Protein AF-A0A8T3NN81-F1 (afdb_monomer_lite)

Structure (mmCIF, N/CA/C/O backbone):
data_AF-A0A8T3NN81-F1
#
_entry.id   AF-A0A8T3NN81-F1
#
loop_
_atom_site.group_PDB
_atom_site.id
_atom_site.type_symbol
_atom_site.label_atom_id
_atom_site.label_alt_id
_atom_site.label_comp_id
_atom_site.label_asym_id
_atom_site.label_entity_id
_atom_site.label_seq_id
_atom_site.pdbx_PDB_ins_code
_atom_site.Cartn_x
_atom_site.Cartn_y
_atom_site.Cartn_z
_atom_site.occupancy
_atom_site.B_iso_or_equiv
_atom_site.auth_seq_id
_atom_site.auth_comp_id
_atom_site.auth_asym_id
_atom_site.auth_atom_id
_atom_site.pdbx_PDB_model_num
ATOM 1 N N . MET A 1 1 ? -13.614 -0.785 4.425 1.00 94.69 1 MET A N 1
ATOM 2 C CA . MET A 1 1 ? -13.096 -0.103 3.221 1.00 94.69 1 MET A CA 1
ATOM 3 C C . MET A 1 1 ? -12.103 -1.010 2.510 1.00 94.69 1 MET A C 1
ATOM 5 O O . MET A 1 1 ? -11.326 -1.664 3.189 1.00 94.69 1 MET A O 1
ATOM 9 N N . ARG A 1 2 ? -12.127 -1.050 1.173 1.00 97.69 2 ARG A N 1
ATOM 10 C CA . ARG A 1 2 ? -11.132 -1.748 0.343 1.00 97.69 2 ARG A CA 1
ATOM 11 C C . ARG A 1 2 ? -10.630 -0.780 -0.719 1.00 97.69 2 ARG A C 1
ATOM 13 O O . ARG A 1 2 ? -11.464 -0.180 -1.393 1.00 97.69 2 ARG A O 1
ATOM 20 N N . VAL A 1 3 ? -9.319 -0.600 -0.826 1.00 98.06 3 VAL A N 1
ATOM 21 C CA . VAL A 1 3 ? -8.705 0.348 -1.766 1.00 98.06 3 VAL A CA 1
ATOM 22 C C . VAL A 1 3 ? -7.455 -0.246 -2.400 1.00 98.06 3 VAL A C 1
ATOM 24 O O . VAL A 1 3 ? -6.738 -1.011 -1.759 1.00 98.06 3 VAL A O 1
ATOM 27 N N . LEU A 1 4 ? -7.197 0.147 -3.644 1.00 98.19 4 LEU A N 1
ATOM 28 C CA . LEU A 1 4 ? -5.939 -0.084 -4.341 1.00 98.19 4 LEU A CA 1
ATOM 29 C C . LEU A 1 4 ? -5.307 1.276 -4.632 1.00 98.19 4 LEU A C 1
ATOM 31 O O . LEU A 1 4 ? -5.986 2.178 -5.124 1.00 98.19 4 LEU A O 1
ATOM 35 N N . VAL A 1 5 ? -4.028 1.430 -4.298 1.00 98.38 5 VAL A N 1
ATOM 36 C CA . VAL A 1 5 ? -3.278 2.675 -4.497 1.00 98.38 5 VAL A CA 1
ATOM 37 C C . VAL A 1 5 ? -2.022 2.369 -5.300 1.00 98.38 5 VAL A C 1
ATOM 39 O O . VAL A 1 5 ? -1.186 1.587 -4.861 1.00 98.38 5 VAL A O 1
ATOM 42 N N . THR A 1 6 ? -1.886 2.999 -6.465 1.00 97.94 6 THR A N 1
ATOM 43 C CA . THR A 1 6 ? -0.697 2.913 -7.326 1.00 97.94 6 THR A CA 1
ATOM 44 C C . THR A 1 6 ? 0.319 3.998 -6.980 1.00 97.94 6 THR A C 1
ATOM 46 O O . THR A 1 6 ? -0.073 5.113 -6.632 1.00 97.94 6 THR A O 1
ATOM 49 N N . GLY A 1 7 ? 1.614 3.699 -7.115 1.00 98.00 7 GLY A N 1
ATOM 50 C CA . GLY A 1 7 ? 2.688 4.604 -6.687 1.00 98.00 7 GLY A CA 1
ATOM 51 C C . GLY A 1 7 ? 2.718 4.758 -5.166 1.00 98.00 7 GLY A C 1
ATOM 52 O O . GLY A 1 7 ? 2.885 5.864 -4.646 1.00 98.00 7 GLY A O 1
ATOM 53 N N . ALA A 1 8 ? 2.442 3.667 -4.447 1.00 98.44 8 ALA A N 1
ATOM 54 C CA . ALA A 1 8 ? 2.226 3.689 -3.009 1.00 98.44 8 ALA A CA 1
ATOM 55 C C . ALA A 1 8 ? 3.513 3.880 -2.196 1.00 98.44 8 ALA A C 1
ATOM 57 O O . ALA A 1 8 ? 3.434 4.394 -1.083 1.00 98.44 8 ALA A O 1
ATOM 58 N N . ALA A 1 9 ? 4.691 3.524 -2.715 1.00 97.69 9 ALA A N 1
ATOM 59 C CA . ALA A 1 9 ? 5.926 3.507 -1.930 1.00 97.69 9 ALA A CA 1
ATOM 60 C C . ALA A 1 9 ? 6.412 4.910 -1.520 1.00 97.69 9 ALA A C 1
ATOM 62 O O . ALA A 1 9 ? 7.244 5.045 -0.623 1.00 97.69 9 ALA A O 1
ATOM 63 N N . SER A 1 10 ? 5.910 5.986 -2.141 1.00 97.62 10 SER A N 1
ATOM 64 C CA . SER A 1 10 ? 6.374 7.343 -1.840 1.00 97.62 10 SER A CA 1
ATOM 65 C C . SER A 1 10 ? 5.313 8.433 -2.037 1.00 97.62 10 SER A C 1
ATOM 67 O O . SER A 1 10 ? 4.186 8.186 -2.470 1.00 97.62 10 SER A O 1
ATOM 69 N N . GLY A 1 11 ? 5.677 9.663 -1.659 1.00 97.62 11 GLY A N 1
ATOM 70 C CA . GLY A 1 11 ? 4.923 10.879 -1.961 1.00 97.62 11 GLY A CA 1
ATOM 71 C C . GLY A 1 11 ? 3.433 10.812 -1.610 1.00 97.62 11 GLY A C 1
ATOM 72 O O . GLY A 1 11 ? 3.046 10.464 -0.490 1.00 97.62 11 GLY A O 1
ATOM 73 N N . ILE A 1 12 ? 2.597 11.184 -2.584 1.00 98.44 12 ILE A N 1
ATOM 74 C CA . ILE A 1 12 ? 1.141 11.279 -2.423 1.00 98.44 12 ILE A CA 1
ATOM 75 C C . ILE A 1 12 ? 0.507 9.898 -2.245 1.00 98.44 12 ILE A C 1
ATOM 77 O O . ILE A 1 12 ? -0.402 9.769 -1.426 1.00 98.44 12 ILE A O 1
ATOM 81 N N . GLY A 1 13 ? 0.986 8.865 -2.946 1.00 98.38 13 GLY A N 1
ATOM 82 C CA . GLY A 1 13 ? 0.464 7.504 -2.801 1.00 98.38 13 GLY A CA 1
ATOM 83 C C . GLY A 1 13 ? 0.633 7.000 -1.368 1.00 98.38 13 GLY A C 1
ATOM 84 O O . GLY A 1 13 ? -0.347 6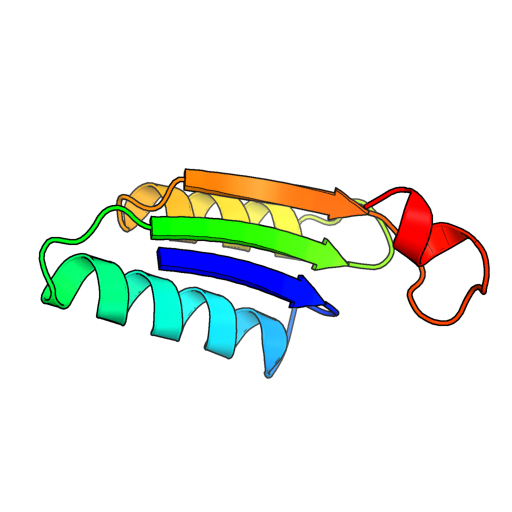.618 -0.725 1.00 98.38 13 GLY A O 1
ATOM 85 N N . ARG A 1 14 ? 1.838 7.154 -0.802 1.00 98.56 14 ARG A N 1
ATOM 86 C CA . ARG A 1 14 ? 2.117 6.809 0.603 1.00 98.56 14 ARG A CA 1
ATOM 87 C C . ARG A 1 14 ? 1.234 7.586 1.578 1.00 98.56 14 ARG A C 1
ATOM 89 O O . ARG A 1 14 ? 0.654 7.015 2.505 1.00 98.56 14 ARG A O 1
ATOM 96 N N . ALA A 1 15 ? 1.125 8.902 1.382 1.00 98.62 15 ALA A N 1
ATOM 97 C CA . ALA A 1 15 ? 0.293 9.757 2.225 1.00 98.62 15 ALA A CA 1
ATOM 98 C C . ALA A 1 15 ? -1.192 9.359 2.159 1.00 98.62 15 ALA A C 1
ATOM 100 O O . ALA A 1 15 ? -1.873 9.353 3.186 1.00 98.62 15 ALA A O 1
ATOM 101 N N . THR A 1 16 ? -1.668 8.971 0.975 1.00 98.69 16 THR A N 1
ATOM 102 C CA . THR A 1 16 ? -3.037 8.504 0.733 1.00 98.69 16 THR A CA 1
ATOM 103 C C . THR A 1 16 ? -3.314 7.205 1.479 1.00 98.69 16 THR A C 1
ATOM 105 O O . THR A 1 16 ? -4.286 7.148 2.230 1.00 98.69 16 THR A O 1
ATOM 108 N N . CYS A 1 17 ? -2.434 6.202 1.373 1.00 98.62 17 CYS A N 1
ATOM 109 C CA . CYS A 1 17 ? -2.568 4.947 2.119 1.00 98.62 17 CYS A CA 1
ATOM 110 C C . CYS A 1 17 ? -2.691 5.195 3.629 1.00 98.62 17 CYS A C 1
ATOM 112 O O . CYS A 1 17 ? -3.638 4.733 4.265 1.00 98.62 17 CYS A O 1
ATOM 114 N N . ARG A 1 18 ? -1.783 6.001 4.194 1.00 98.25 18 ARG A N 1
ATOM 115 C CA . ARG A 1 18 ? -1.789 6.356 5.623 1.00 98.25 18 ARG A CA 1
ATOM 116 C C . ARG A 1 18 ? -3.062 7.089 6.034 1.00 98.25 18 ARG A C 1
ATOM 118 O O . ARG A 1 18 ? -3.603 6.839 7.109 1.00 98.25 18 ARG A O 1
ATOM 125 N N . ARG A 1 19 ? -3.535 8.021 5.201 1.00 98.25 19 ARG A N 1
ATOM 126 C CA . ARG A 1 19 ? -4.757 8.778 5.481 1.00 98.25 19 ARG A CA 1
ATOM 127 C C . ARG A 1 19 ? -5.972 7.859 5.515 1.00 98.25 19 ARG A C 1
ATOM 129 O O . ARG A 1 19 ? -6.719 7.898 6.488 1.00 98.25 19 ARG A O 1
ATOM 136 N N . LEU A 1 20 ? -6.126 7.016 4.497 1.00 98.06 20 LEU A N 1
ATOM 137 C CA . LEU A 1 20 ? -7.231 6.066 4.400 1.00 98.06 20 LEU A CA 1
ATOM 138 C C . LEU A 1 20 ? -7.202 5.058 5.554 1.00 98.06 20 LEU A C 1
ATOM 140 O O . LEU A 1 20 ? -8.247 4.772 6.129 1.00 98.06 20 LEU A O 1
ATOM 144 N N . ALA A 1 21 ? -6.024 4.579 5.957 1.00 97.75 21 ALA A N 1
ATOM 145 C CA . ALA A 1 21 ? -5.909 3.681 7.103 1.00 97.75 21 ALA A CA 1
ATOM 146 C C . ALA A 1 21 ? -6.385 4.326 8.412 1.00 97.75 21 ALA A C 1
ATOM 148 O O . ALA A 1 21 ? -7.192 3.743 9.137 1.00 97.75 21 ALA A O 1
ATOM 149 N N . ARG A 1 22 ? -5.968 5.570 8.677 1.00 97.25 22 ARG A N 1
ATOM 150 C CA . ARG A 1 22 ? -6.452 6.331 9.839 1.00 97.25 22 ARG A CA 1
ATOM 151 C C . ARG A 1 22 ? -7.952 6.593 9.775 1.00 97.25 22 ARG A C 1
ATOM 153 O O . ARG A 1 22 ? -8.621 6.484 10.795 1.00 97.25 22 ARG A O 1
ATOM 160 N N . ASP A 1 23 ? -8.486 6.910 8.596 1.00 97.44 23 ASP A N 1
ATOM 161 C CA . ASP A 1 23 ? -9.920 7.150 8.424 1.00 97.44 23 ASP A CA 1
ATOM 162 C C . ASP A 1 23 ? -10.744 5.862 8.632 1.00 97.44 23 ASP A C 1
ATOM 164 O O . ASP A 1 23 ? -11.829 5.936 9.203 1.00 97.44 23 ASP A O 1
ATOM 168 N N . ALA A 1 24 ? -10.248 4.686 8.218 1.00 95.94 24 ALA A N 1
ATOM 169 C CA . ALA A 1 24 ? -10.866 3.392 8.539 1.00 95.94 24 ALA A CA 1
ATOM 170 C C . ALA A 1 24 ? -10.880 3.136 10.051 1.00 95.94 24 ALA A C 1
ATOM 172 O O . ALA A 1 24 ? -11.937 2.838 10.607 1.00 95.94 24 ALA A O 1
ATOM 173 N N . SER A 1 25 ? -9.727 3.312 10.703 1.00 92.56 25 SER A N 1
ATOM 174 C CA . SER A 1 25 ? -9.575 3.143 12.151 1.00 92.56 25 SER A CA 1
ATOM 175 C C . SER A 1 25 ? -10.518 4.067 12.933 1.00 92.56 25 SER A C 1
ATOM 177 O O . SER A 1 25 ? -11.289 3.599 13.767 1.00 92.56 25 SER A O 1
ATOM 179 N N . ALA A 1 26 ? -10.565 5.360 12.589 1.00 95.06 26 ALA A N 1
ATOM 180 C CA . ALA A 1 26 ? -11.436 6.347 13.236 1.00 95.06 26 ALA A CA 1
ATOM 181 C C . ALA A 1 26 ? -12.939 6.072 13.055 1.00 95.06 26 ALA A C 1
ATOM 183 O O . ALA A 1 26 ? -13.758 6.593 13.807 1.00 95.06 26 ALA A O 1
ATOM 184 N N . ARG A 1 27 ? -13.311 5.286 12.039 1.00 95.81 27 ARG A N 1
ATOM 185 C CA . ARG A 1 27 ? -14.694 4.870 11.764 1.00 95.81 27 ARG A CA 1
ATOM 186 C C . ARG A 1 27 ? -15.011 3.477 12.306 1.00 95.81 27 ARG A C 1
ATOM 188 O O . ARG A 1 27 ? -16.071 2.954 11.976 1.00 95.81 27 ARG A O 1
ATOM 195 N N . GLU A 1 28 ? -14.090 2.868 13.056 1.00 93.62 28 GLU A N 1
ATOM 196 C CA . GLU A 1 28 ? -14.192 1.489 13.556 1.00 93.62 28 GLU A CA 1
ATOM 197 C C . GLU A 1 28 ? -14.516 0.481 12.437 1.00 93.62 28 GLU A C 1
ATOM 199 O O . GLU A 1 28 ? -15.232 -0.503 12.617 1.00 93.62 28 GLU A O 1
ATOM 204 N N . GLN A 1 29 ? -14.000 0.740 11.232 1.00 95.12 29 GLN A N 1
ATOM 205 C CA . GLN A 1 29 ? -14.269 -0.070 10.053 1.00 95.12 29 GLN A CA 1
ATOM 206 C C . GLN A 1 29 ? -13.030 -0.876 9.668 1.00 95.12 29 GLN A C 1
ATOM 208 O O . GLN A 1 29 ? -11.936 -0.330 9.564 1.00 95.12 29 GLN A O 1
ATOM 213 N N . ALA A 1 30 ? -13.215 -2.153 9.319 1.00 94.94 30 ALA A N 1
ATOM 214 C CA . ALA A 1 30 ? -12.149 -2.957 8.724 1.00 94.94 30 ALA A CA 1
ATOM 215 C C . ALA A 1 30 ? -11.587 -2.285 7.453 1.00 94.94 30 ALA A C 1
ATOM 217 O O . ALA A 1 30 ? -12.345 -1.928 6.537 1.00 94.94 30 ALA A O 1
ATOM 218 N N . GLY A 1 31 ? -10.266 -2.111 7.398 1.00 97.56 31 GLY A N 1
ATOM 219 C CA . GLY A 1 31 ? -9.544 -1.542 6.264 1.00 97.56 31 GLY A CA 1
ATOM 220 C C . GLY A 1 31 ? -8.703 -2.595 5.552 1.00 97.56 31 GLY A C 1
ATOM 221 O O . GLY A 1 31 ? -8.029 -3.384 6.206 1.00 97.56 31 GLY A O 1
ATOM 222 N N . TYR A 1 32 ? -8.722 -2.561 4.220 1.00 98.50 32 TYR A N 1
ATOM 223 C CA . TYR A 1 32 ? -7.872 -3.378 3.357 1.00 98.50 32 TYR A CA 1
ATOM 224 C C . TYR A 1 32 ? -7.229 -2.475 2.301 1.00 98.50 32 TYR A C 1
ATOM 226 O O . TYR A 1 32 ? -7.949 -1.768 1.585 1.00 98.50 32 TYR A O 1
ATOM 234 N N . VAL A 1 33 ? -5.901 -2.484 2.208 1.00 98.56 33 VAL A N 1
ATOM 235 C CA . VAL A 1 33 ? -5.125 -1.653 1.277 1.00 98.56 33 VAL A CA 1
ATOM 236 C C . VAL A 1 33 ? -4.231 -2.543 0.423 1.00 98.56 33 VAL A C 1
ATOM 238 O O . VAL A 1 33 ? -3.299 -3.165 0.925 1.00 98.56 33 VAL A O 1
ATOM 241 N N . ALA A 1 34 ? -4.491 -2.560 -0.880 1.00 98.50 34 ALA A N 1
ATOM 242 C CA . ALA A 1 34 ? -3.559 -3.070 -1.873 1.00 98.50 34 ALA A CA 1
ATOM 243 C C . ALA A 1 34 ? -2.618 -1.928 -2.296 1.00 98.50 34 ALA A C 1
ATOM 245 O O . ALA A 1 34 ? -3.053 -0.948 -2.907 1.00 98.50 34 ALA A O 1
ATOM 246 N N . ALA A 1 35 ? -1.345 -2.014 -1.918 1.00 98.50 35 ALA A N 1
ATOM 247 C CA . ALA A 1 35 ? -0.338 -0.993 -2.186 1.00 98.50 35 ALA A CA 1
ATOM 248 C C . ALA A 1 35 ? 0.526 -1.434 -3.376 1.00 98.50 35 ALA A C 1
ATOM 250 O O . ALA A 1 35 ? 1.308 -2.373 -3.254 1.00 98.50 35 ALA A O 1
ATOM 251 N N . VAL A 1 36 ? 0.358 -0.770 -4.522 1.00 98.44 36 VAL A N 1
ATOM 252 C CA . VAL A 1 36 ? 1.035 -1.099 -5.784 1.00 98.44 36 VAL A CA 1
ATOM 253 C C . VAL A 1 36 ? 2.197 -0.137 -6.023 1.00 98.44 36 VAL A C 1
ATOM 255 O O . VAL A 1 36 ? 2.016 1.085 -5.988 1.00 98.44 36 VAL A O 1
ATOM 258 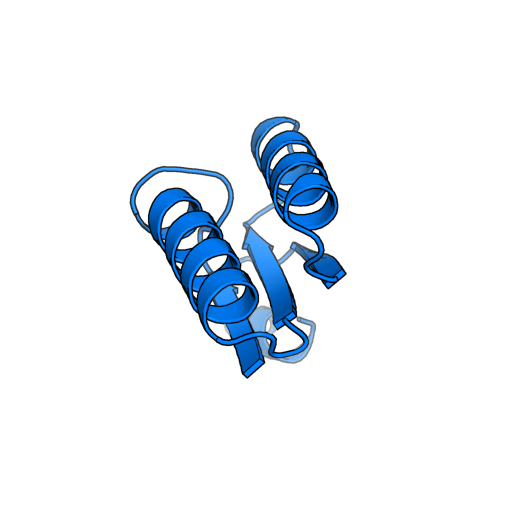N N . ASP A 1 37 ? 3.372 -0.672 -6.339 1.00 98.12 37 ASP A N 1
ATOM 259 C CA . ASP A 1 37 ? 4.495 0.094 -6.892 1.00 98.12 37 ASP A CA 1
ATOM 260 C C . ASP A 1 37 ? 5.250 -0.722 -7.958 1.00 98.12 37 ASP A C 1
ATOM 262 O O . ASP A 1 37 ? 4.893 -1.865 -8.232 1.00 98.12 37 ASP A O 1
ATOM 266 N N . LEU A 1 38 ? 6.267 -0.146 -8.601 1.00 96.62 38 LEU A N 1
ATOM 267 C CA . LEU A 1 38 ? 6.949 -0.761 -9.748 1.00 96.62 38 LEU A CA 1
ATOM 268 C C . LEU A 1 38 ? 7.605 -2.108 -9.406 1.00 96.62 38 LEU A C 1
ATOM 270 O O . LEU A 1 38 ? 7.497 -3.070 -10.164 1.00 96.62 38 LEU A O 1
ATOM 274 N N . ALA A 1 39 ? 8.308 -2.166 -8.277 1.00 94.12 39 ALA A N 1
ATOM 275 C CA . ALA A 1 39 ? 9.111 -3.309 -7.858 1.00 94.12 39 ALA A CA 1
ATOM 276 C C . ALA A 1 39 ? 9.176 -3.397 -6.323 1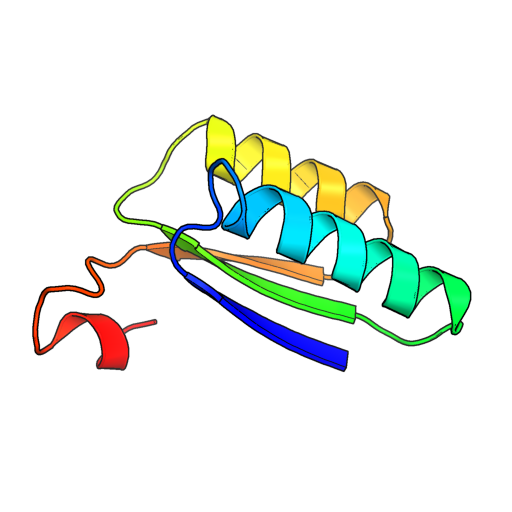.00 94.12 39 ALA A C 1
ATOM 278 O O . ALA A 1 39 ? 8.910 -2.399 -5.642 1.00 94.12 39 ALA A O 1
ATOM 279 N N . PRO A 1 40 ? 9.562 -4.561 -5.761 1.00 96.31 40 PRO A N 1
ATOM 280 C CA . PRO A 1 40 ? 9.865 -4.678 -4.339 1.00 96.31 40 PRO A CA 1
ATOM 281 C C . PRO A 1 40 ? 10.863 -3.609 -3.890 1.00 96.31 40 PRO A C 1
ATOM 283 O O . PRO A 1 40 ? 11.889 -3.388 -4.536 1.00 96.31 40 PRO A O 1
ATOM 286 N N . SER A 1 41 ? 10.551 -2.924 -2.792 1.00 97.44 41 SER A N 1
ATOM 287 C CA . SER A 1 41 ? 11.386 -1.859 -2.243 1.00 97.44 41 SER A CA 1
ATOM 288 C C . SER A 1 41 ? 11.163 -1.726 -0.743 1.00 97.44 41 SER A C 1
ATOM 290 O O . SER A 1 41 ? 10.041 -1.892 -0.265 1.00 97.44 41 SER A O 1
ATOM 292 N N . SER A 1 42 ? 12.211 -1.327 -0.017 1.00 98.06 42 SER A N 1
ATOM 293 C CA . SER A 1 42 ? 12.120 -1.105 1.430 1.00 98.06 42 SER A CA 1
ATOM 294 C C . SER A 1 42 ? 11.077 -0.045 1.791 1.00 98.06 42 SER A C 1
ATOM 296 O O . SER A 1 42 ? 10.413 -0.157 2.809 1.00 98.06 42 SER A O 1
ATOM 298 N N . ALA A 1 43 ? 10.879 0.961 0.935 1.00 98.12 43 ALA A N 1
ATOM 299 C CA . ALA A 1 43 ? 9.880 2.002 1.156 1.00 98.12 43 ALA A CA 1
ATOM 300 C C . ALA A 1 43 ? 8.437 1.464 1.112 1.00 98.12 43 ALA A C 1
ATOM 302 O O . ALA A 1 43 ? 7.577 1.944 1.854 1.00 98.12 43 ALA A O 1
ATOM 303 N N . LEU A 1 44 ? 8.164 0.474 0.253 1.00 98.38 44 LEU A N 1
ATOM 304 C CA . LEU A 1 44 ? 6.862 -0.191 0.206 1.00 98.38 44 LEU A CA 1
ATOM 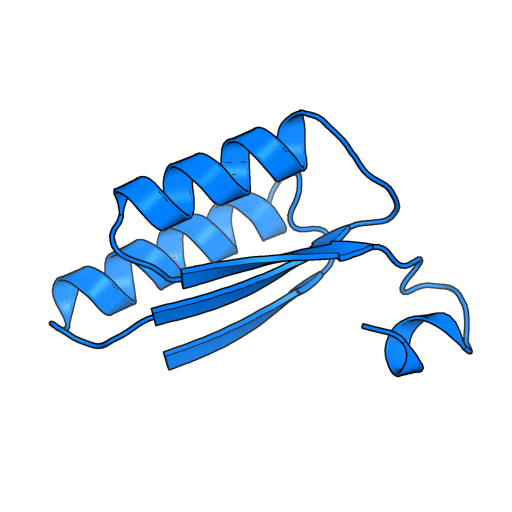305 C C . LEU A 1 44 ? 6.688 -1.151 1.388 1.00 98.38 44 LEU A C 1
ATOM 307 O O . LEU A 1 44 ? 5.606 -1.176 1.971 1.00 98.38 44 LEU A O 1
ATOM 311 N N . ASP A 1 45 ? 7.744 -1.871 1.771 1.00 98.44 45 ASP A N 1
ATOM 312 C CA . ASP A 1 45 ? 7.735 -2.756 2.943 1.00 98.44 45 ASP A CA 1
ATOM 313 C C . ASP A 1 45 ? 7.452 -1.959 4.230 1.00 98.44 45 ASP A C 1
ATOM 315 O O . ASP A 1 45 ? 6.517 -2.277 4.963 1.00 98.44 45 ASP A O 1
ATOM 319 N N . GLU A 1 46 ? 8.160 -0.841 4.437 1.00 98.50 46 GLU A N 1
ATOM 320 C CA . GLU A 1 46 ? 7.926 0.090 5.550 1.00 98.50 46 GLU A CA 1
ATOM 321 C C . GLU A 1 46 ? 6.485 0.612 5.572 1.00 98.50 46 GLU A C 1
ATOM 323 O O . GLU A 1 46 ? 5.868 0.702 6.632 1.00 98.50 46 GLU A O 1
ATOM 328 N N . LEU A 1 47 ? 5.916 0.967 4.412 1.00 98.69 47 LEU A N 1
ATOM 329 C CA . LEU A 1 47 ? 4.520 1.396 4.354 1.00 98.69 47 LEU A CA 1
ATOM 330 C C . LEU A 1 47 ? 3.572 0.264 4.762 1.00 98.69 47 LEU A C 1
ATOM 332 O O . LEU A 1 47 ? 2.617 0.509 5.492 1.00 98.69 47 LEU A O 1
ATOM 336 N N . VAL A 1 48 ? 3.789 -0.954 4.274 1.00 98.56 48 VAL A N 1
ATOM 337 C CA . VAL A 1 48 ? 2.929 -2.098 4.595 1.00 98.56 48 VAL A CA 1
ATOM 338 C C . VAL A 1 48 ? 2.924 -2.375 6.097 1.00 98.56 48 VAL A C 1
ATOM 340 O O . VAL A 1 48 ? 1.847 -2.580 6.661 1.00 98.56 48 VAL A O 1
ATOM 343 N N . ASP A 1 49 ? 4.086 -2.325 6.745 1.00 98.56 49 ASP A N 1
ATOM 344 C CA . ASP A 1 49 ? 4.199 -2.511 8.192 1.00 98.56 49 ASP A CA 1
ATOM 345 C C . ASP A 1 49 ? 3.479 -1.393 8.960 1.00 98.56 49 ASP A C 1
ATOM 347 O O . ASP A 1 49 ? 2.645 -1.675 9.820 1.00 98.56 49 ASP A O 1
ATOM 351 N N . GLU A 1 50 ? 3.657 -0.129 8.563 1.00 98.06 50 GLU A N 1
ATOM 352 C CA . GLU A 1 50 ? 2.922 0.996 9.161 1.00 98.06 50 GLU A CA 1
ATOM 353 C C . GLU A 1 50 ? 1.395 0.861 9.036 1.00 98.06 50 GLU A C 1
ATOM 355 O O . GLU A 1 50 ? 0.654 1.249 9.940 1.00 98.06 50 GLU A O 1
ATOM 360 N N . LEU A 1 51 ? 0.893 0.364 7.901 1.00 98.19 51 LEU A N 1
ATOM 361 C CA . LEU A 1 51 ? -0.546 0.167 7.702 1.00 98.19 51 LEU A CA 1
ATOM 362 C C . LEU A 1 51 ? -1.079 -0.958 8.597 1.00 98.19 51 LEU A C 1
ATOM 364 O O . LEU A 1 51 ? -2.166 -0.821 9.162 1.00 98.19 51 LEU A O 1
ATOM 368 N N . ARG A 1 52 ? -0.305 -2.033 8.768 1.00 97.75 52 ARG A N 1
ATOM 369 C CA . ARG A 1 52 ? -0.644 -3.139 9.674 1.00 97.75 52 ARG A CA 1
ATOM 370 C C . ARG A 1 52 ? -0.663 -2.692 11.130 1.00 97.75 52 ARG A C 1
ATOM 372 O O . ARG A 1 52 ? -1.607 -3.032 11.839 1.00 97.75 52 ARG A O 1
ATOM 379 N N . ASP A 1 53 ? 0.287 -1.855 11.541 1.00 97.06 53 ASP A N 1
ATOM 380 C CA . ASP A 1 53 ? 0.315 -1.248 12.878 1.00 97.06 53 ASP A CA 1
ATOM 381 C C . ASP A 1 53 ? -0.915 -0.362 13.148 1.00 97.06 53 ASP A C 1
ATOM 383 O O . ASP A 1 53 ? -1.366 -0.233 14.286 1.00 97.06 53 ASP A O 1
ATOM 387 N N . LEU A 1 54 ? -1.515 0.212 12.098 1.00 95.44 54 LEU A N 1
ATOM 388 C CA . LEU A 1 54 ? -2.783 0.952 12.170 1.00 95.44 54 LEU A CA 1
ATOM 389 C C . LEU A 1 54 ? -4.031 0.046 12.167 1.00 95.44 54 LEU A C 1
ATOM 391 O O . LEU A 1 54 ? -5.154 0.553 12.124 1.00 95.44 54 LEU A O 1
ATOM 395 N N . GLY A 1 55 ? -3.858 -1.277 12.209 1.00 95.69 55 GLY A N 1
ATOM 396 C CA . GLY A 1 55 ? -4.946 -2.257 12.214 1.00 95.69 55 GLY A CA 1
ATOM 397 C C . GLY A 1 55 ? -5.587 -2.487 10.844 1.00 95.69 55 GLY A C 1
ATOM 398 O O . GLY A 1 55 ? -6.710 -2.987 10.765 1.00 95.69 55 GLY A O 1
ATOM 399 N N . VAL A 1 56 ? -4.904 -2.103 9.762 1.00 97.56 56 VAL A N 1
ATOM 400 C CA . VAL A 1 56 ? -5.366 -2.290 8.383 1.00 97.56 56 VAL A CA 1
ATOM 401 C C . VAL A 1 56 ? -4.644 -3.468 7.748 1.00 97.56 56 VAL A C 1
ATOM 403 O O . VAL A 1 56 ? -3.426 -3.594 7.830 1.00 97.56 56 VAL A O 1
ATOM 406 N N . GLU A 1 57 ? -5.391 -4.326 7.060 1.00 98.31 57 GLU A N 1
ATOM 407 C CA . GLU A 1 57 ? -4.790 -5.401 6.280 1.00 98.31 57 GLU A CA 1
ATOM 408 C C . GLU A 1 57 ? -4.140 -4.813 5.022 1.00 98.31 57 GLU A C 1
ATOM 410 O O . GLU A 1 57 ? -4.808 -4.180 4.201 1.00 98.31 57 GLU A O 1
ATOM 415 N N . ALA A 1 58 ? -2.829 -4.992 4.881 1.00 98.31 58 ALA A N 1
ATOM 416 C CA . ALA A 1 58 ? -2.058 -4.438 3.774 1.00 98.31 58 ALA A CA 1
ATOM 417 C C . ALA A 1 58 ? -1.421 -5.540 2.918 1.00 98.31 58 ALA A C 1
ATOM 419 O O . ALA A 1 58 ? -0.723 -6.425 3.434 1.00 98.31 58 ALA A O 1
ATOM 420 N N . LEU A 1 59 ? -1.654 -5.443 1.606 1.00 98.31 59 LEU A N 1
ATOM 421 C CA . LEU A 1 59 ? -1.136 -6.330 0.569 1.00 98.31 59 LEU A CA 1
ATOM 422 C C . LEU A 1 59 ? -0.210 -5.537 -0.370 1.00 98.31 59 LEU A C 1
ATOM 424 O O . LEU A 1 59 ? -0.708 -4.690 -1.117 1.00 98.31 59 LEU A O 1
ATOM 428 N N . PRO A 1 60 ? 1.112 -5.779 -0.356 1.00 98.25 60 PRO A N 1
ATOM 429 C CA . PRO A 1 60 ? 1.999 -5.231 -1.374 1.00 98.25 60 PRO A CA 1
ATOM 430 C C . PRO A 1 60 ? 1.781 -5.944 -2.710 1.00 98.25 60 PRO A C 1
ATOM 432 O O . PRO A 1 60 ? 1.679 -7.169 -2.766 1.00 98.25 60 PRO A O 1
ATOM 435 N N . LEU A 1 61 ? 1.744 -5.165 -3.784 1.00 98.06 61 LEU A N 1
ATOM 436 C CA . LEU A 1 61 ? 1.646 -5.631 -5.161 1.00 98.06 61 LEU A CA 1
ATOM 437 C C . LEU A 1 61 ? 2.676 -4.900 -6.018 1.00 98.06 61 LEU A C 1
ATOM 439 O O . LEU A 1 61 ? 3.054 -3.763 -5.727 1.00 98.06 61 LEU A O 1
ATOM 443 N N . TYR A 1 62 ? 3.116 -5.550 -7.091 1.00 97.38 62 TYR A N 1
ATOM 444 C CA . TYR A 1 62 ? 4.196 -5.037 -7.925 1.00 97.38 62 TYR A CA 1
ATOM 445 C C . TYR A 1 62 ? 3.790 -5.048 -9.394 1.00 97.38 62 TYR A C 1
ATO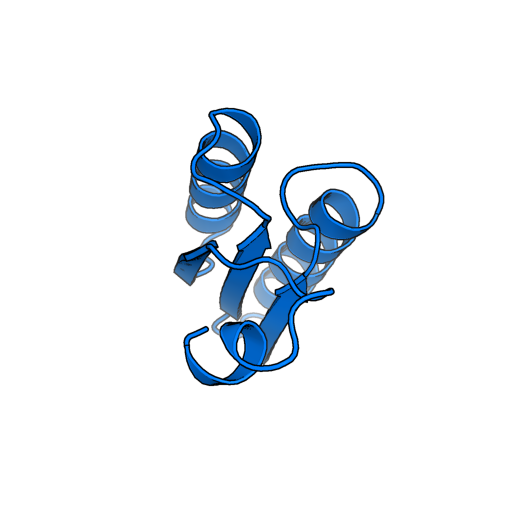M 447 O O . TYR A 1 62 ? 3.385 -6.085 -9.921 1.00 97.38 62 TYR A O 1
ATOM 455 N N . GLY A 1 63 ? 3.911 -3.905 -10.059 1.00 96.62 63 GLY A N 1
ATOM 456 C CA . GLY A 1 63 ? 3.596 -3.786 -11.474 1.00 96.62 63 GLY A CA 1
ATOM 457 C C . GLY A 1 63 ? 3.811 -2.377 -12.012 1.00 96.62 63 GLY A C 1
ATOM 458 O O . GLY A 1 63 ? 3.495 -1.384 -11.357 1.00 96.62 63 GLY A O 1
ATOM 459 N N . ASP A 1 64 ? 4.313 -2.297 -13.242 1.00 96.75 64 ASP A N 1
ATOM 460 C CA . ASP A 1 64 ? 4.417 -1.038 -13.973 1.00 96.75 64 ASP A CA 1
ATOM 461 C C . ASP A 1 64 ? 3.058 -0.638 -14.550 1.00 96.75 64 ASP A C 1
ATOM 463 O O . ASP A 1 64 ? 2.620 -1.169 -15.565 1.00 96.75 64 ASP A O 1
ATOM 467 N N . MET A 1 65 ? 2.390 0.329 -13.923 1.00 95.88 65 MET A N 1
ATOM 468 C CA . MET A 1 65 ? 1.085 0.815 -14.385 1.00 95.88 65 MET A CA 1
ATOM 469 C C . MET A 1 65 ? 1.147 1.568 -15.728 1.00 95.88 65 MET A C 1
ATOM 471 O O . MET A 1 65 ? 0.099 1.885 -16.288 1.00 95.88 65 MET A O 1
ATOM 475 N N . GLY A 1 66 ? 2.344 1.850 -16.258 1.00 96.12 66 GLY A N 1
ATOM 476 C CA . GLY A 1 66 ? 2.547 2.333 -17.625 1.00 96.12 66 GLY A CA 1
ATOM 477 C C . GLY A 1 66 ? 2.555 1.223 -18.685 1.00 96.12 66 GLY A C 1
ATOM 478 O O . GLY A 1 66 ? 2.342 1.513 -19.864 1.00 96.12 66 GLY A O 1
ATOM 479 N N . ALA A 1 67 ? 2.762 -0.040 -18.295 1.00 96.25 67 ALA A N 1
ATOM 480 C CA . ALA A 1 67 ? 2.695 -1.191 -19.192 1.00 96.25 67 ALA A CA 1
ATOM 481 C C . ALA A 1 67 ? 1.243 -1.661 -19.369 1.00 96.25 67 ALA A C 1
ATOM 483 O O . ALA A 1 67 ? 0.485 -1.767 -18.410 1.00 96.25 67 ALA A O 1
ATOM 484 N N . THR A 1 68 ? 0.839 -1.987 -20.597 1.00 95.00 68 THR A N 1
ATOM 485 C CA . THR A 1 68 ? -0.564 -2.320 -20.913 1.00 95.00 68 THR A CA 1
ATOM 486 C C . THR A 1 68 ? -1.082 -3.592 -20.238 1.00 95.00 68 THR A C 1
ATOM 488 O O . THR A 1 68 ? -2.285 -3.716 -20.026 1.00 95.00 68 THR A O 1
ATOM 491 N N . ASP A 1 69 ? -0.212 -4.556 -19.933 1.00 94.50 69 ASP A N 1
ATOM 492 C CA . ASP A 1 69 ? -0.584 -5.869 -19.394 1.00 94.50 69 ASP A CA 1
ATOM 493 C C . ASP A 1 69 ? -0.424 -5.982 -17.870 1.00 94.50 69 ASP A C 1
ATOM 495 O O . ASP A 1 69 ? -1.065 -6.831 -17.248 1.00 94.50 69 ASP A O 1
ATOM 499 N N . ALA A 1 70 ? 0.400 -5.134 -17.255 1.00 94.19 70 ALA A N 1
ATOM 500 C CA . ALA A 1 70 ? 0.683 -5.189 -15.825 1.00 94.19 70 ALA A CA 1
ATOM 501 C C . ALA A 1 70 ? -0.536 -4.889 -14.926 1.00 94.19 70 ALA A C 1
ATOM 503 O O . ALA A 1 70 ? -0.703 -5.621 -13.949 1.00 94.19 70 ALA A O 1
ATOM 504 N N . PRO A 1 71 ? -1.440 -3.930 -15.236 1.00 95.62 71 PRO A N 1
ATOM 505 C CA . PRO A 1 71 ? -2.646 -3.697 -14.437 1.00 95.62 71 PRO A CA 1
ATOM 506 C C . 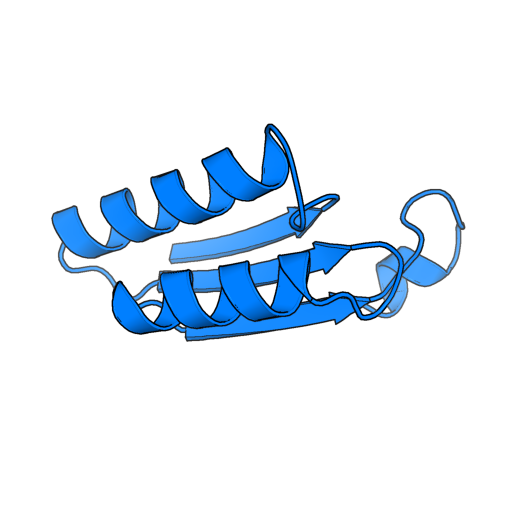PRO A 1 71 ? -3.558 -4.920 -14.285 1.00 95.62 71 PRO A C 1
ATOM 508 O O . PRO A 1 71 ? -4.293 -5.007 -13.314 1.00 95.62 71 PRO A O 1
ATOM 511 N N . ALA A 1 72 ? -3.518 -5.876 -15.219 1.00 94.19 72 ALA A N 1
ATOM 512 C CA . ALA A 1 72 ? -4.322 -7.099 -15.141 1.00 94.19 72 ALA A CA 1
ATOM 513 C C . ALA A 1 72 ? -3.722 -8.174 -14.211 1.00 94.19 72 ALA A C 1
ATOM 515 O O . ALA A 1 72 ? -4.322 -9.233 -14.034 1.00 94.19 72 ALA A O 1
ATOM 516 N N . ARG A 1 73 ? -2.517 -7.940 -13.675 1.00 89.38 73 ARG A N 1
ATOM 517 C CA . ARG A 1 73 ? -1.768 -8.876 -12.818 1.00 89.38 73 ARG A CA 1
ATOM 518 C C . ARG A 1 73 ? -1.623 -8.386 -11.376 1.00 89.38 73 ARG A C 1
ATOM 520 O O . ARG A 1 73 ? -0.994 -9.083 -10.580 1.00 89.38 73 ARG A O 1
ATOM 527 N N . VAL A 1 74 ? -2.170 -7.209 -11.070 1.00 87.94 74 VAL A N 1
ATOM 528 C CA . VAL A 1 74 ? -2.246 -6.616 -9.727 1.00 87.94 74 VAL A CA 1
ATOM 529 C C . VAL A 1 74 ? -3.685 -6.632 -9.227 1.00 87.94 74 VAL A C 1
ATOM 531 O O . VAL A 1 74 ? -4.608 -6.504 -10.059 1.00 87.94 74 VAL A O 1
#

Foldseek 3Di:
DEDEFEPCLDDPNVVVLLVVLVVCLVVVHAAEYEYEYADDDPSQVVSCVVSVVSVYHYHYDHFDPVDPCGVVVD

pLDDT: mean 96.98, std 2.03, range [87.94, 98.69]

Radius of gyration: 11.84 Å; chains: 1; bounding box: 27×20×34 Å

Secondary structure (DSSP, 8-state):
-EEEEESTTSHHHHHHHHHHHHHHHHTT---EEEEEESS--HHHHHHHHHHHHTT-EEEEEE--TTSSSGGGG-

Sequence (74 aa):
MRVLVTGAASGIGRATCRRLARDASAREQAGYVAAVDLAPSSALDELVDELRDLGVEALPLYGDMGATDAPARV